Protein AF-A0A7Z9IB36-F1 (afdb_monomer_lite)

Radius of gyration: 15.54 Å; chains: 1; bounding box: 37×27×52 Å

Sequence (77 aa):
MSATLPRIGITMYGCNEEGSYSIPREYIDSVQRAGGIPLILPPVDNVQAALEQIDAVLLIGGGDLCPACYGGSAHET

Structure (mmCIF, N/CA/C/O backbone):
data_AF-A0A7Z9IB36-F1
#
_entry.id   AF-A0A7Z9IB36-F1
#
loop_
_atom_site.group_PDB
_atom_site.id
_atom_site.type_symbol
_atom_site.label_atom_id
_atom_site.label_alt_id
_atom_site.label_comp_id
_atom_site.label_asym_id
_atom_site.label_entity_id
_atom_site.label_seq_id
_atom_site.pdbx_PDB_ins_code
_atom_site.Cartn_x
_atom_site.Cartn_y
_atom_site.Cartn_z
_atom_site.occupancy
_atom_site.B_iso_or_equiv
_atom_site.auth_seq_id
_atom_site.auth_comp_id
_atom_site.auth_asym_id
_atom_site.auth_atom_id
_atom_site.pdbx_PDB_model_num
ATOM 1 N N . MET A 1 1 ? -20.831 -0.113 22.408 1.00 49.03 1 MET A N 1
ATOM 2 C CA . MET A 1 1 ? -19.592 -0.613 21.777 1.00 49.03 1 MET A CA 1
ATOM 3 C C . MET A 1 1 ? -19.019 0.545 20.984 1.00 49.03 1 MET A C 1
ATOM 5 O O . MET A 1 1 ? -19.749 1.088 20.168 1.00 49.03 1 MET A O 1
ATOM 9 N N . SER A 1 2 ? -17.801 1.000 21.286 1.00 54.34 2 SER A N 1
ATOM 10 C CA . SER A 1 2 ? -17.132 1.966 20.407 1.00 54.34 2 SER A CA 1
ATOM 11 C C . SER A 1 2 ? -16.802 1.226 19.114 1.00 54.34 2 SER A C 1
ATOM 13 O O . SER A 1 2 ? -16.176 0.170 19.187 1.00 54.34 2 SER A O 1
ATOM 15 N N . ALA A 1 3 ? -17.291 1.694 17.968 1.00 70.56 3 ALA A N 1
ATOM 16 C CA . ALA A 1 3 ? -16.947 1.078 16.694 1.00 70.56 3 ALA A CA 1
ATOM 17 C C . ALA A 1 3 ? -15.469 1.375 16.413 1.00 70.56 3 ALA A C 1
ATOM 19 O O . ALA A 1 3 ? -15.081 2.534 16.279 1.00 70.56 3 ALA A O 1
ATOM 20 N N . THR A 1 4 ? -14.635 0.340 16.389 1.00 87.38 4 THR A N 1
ATOM 21 C CA . THR A 1 4 ? -13.239 0.456 15.972 1.00 87.38 4 THR A CA 1
ATOM 22 C C . THR A 1 4 ? -13.205 0.846 14.498 1.00 87.38 4 THR A C 1
ATOM 24 O O . THR A 1 4 ? -13.819 0.176 13.668 1.00 87.38 4 THR A O 1
ATOM 27 N N . LEU A 1 5 ? -12.513 1.940 14.172 1.00 94.62 5 LEU A N 1
ATOM 28 C CA . LEU A 1 5 ? -12.298 2.335 12.779 1.00 94.62 5 LEU A CA 1
ATOM 29 C C . LEU A 1 5 ? -11.394 1.289 12.100 1.00 94.62 5 LEU A C 1
ATOM 31 O O . LEU A 1 5 ? -10.403 0.882 12.714 1.00 94.62 5 LEU A O 1
ATOM 35 N N . PRO A 1 6 ? -11.698 0.854 10.864 1.00 97.31 6 PRO A N 1
ATOM 36 C CA . PRO A 1 6 ? -10.909 -0.166 10.183 1.00 97.31 6 PRO A CA 1
ATOM 37 C C . PRO A 1 6 ? -9.517 0.368 9.825 1.00 97.31 6 PRO A C 1
ATOM 39 O O . PRO A 1 6 ? -9.378 1.466 9.280 1.00 97.31 6 PRO A O 1
ATOM 42 N N . ARG A 1 7 ? -8.481 -0.419 10.114 1.00 98.19 7 ARG A N 1
ATOM 43 C CA . ARG A 1 7 ? -7.081 -0.153 9.769 1.00 98.19 7 ARG A CA 1
ATOM 44 C C . ARG A 1 7 ? -6.821 -0.632 8.350 1.00 98.19 7 ARG A C 1
ATOM 46 O O . ARG A 1 7 ? -6.851 -1.832 8.077 1.00 98.19 7 ARG A O 1
ATOM 53 N N . ILE A 1 8 ? -6.564 0.305 7.451 1.00 98.56 8 ILE A N 1
ATOM 54 C CA . ILE A 1 8 ? -6.366 0.029 6.032 1.00 98.56 8 ILE A CA 1
ATOM 55 C C . ILE A 1 8 ? -4.880 0.148 5.722 1.00 98.56 8 ILE A C 1
ATOM 57 O O . ILE A 1 8 ? -4.317 1.242 5.778 1.00 98.56 8 ILE A O 1
ATOM 61 N N . GLY A 1 9 ? -4.249 -0.976 5.402 1.00 98.19 9 GLY A N 1
ATOM 62 C CA . GLY A 1 9 ? -2.867 -1.010 4.950 1.00 98.19 9 GLY A CA 1
ATOM 63 C C . GLY A 1 9 ? -2.745 -0.532 3.506 1.00 98.19 9 GLY A C 1
ATOM 64 O O . GLY A 1 9 ? -3.401 -1.081 2.629 1.00 98.19 9 GLY A O 1
ATOM 65 N N . ILE A 1 10 ? -1.917 0.473 3.246 1.00 98.25 10 ILE A N 1
ATOM 66 C CA . ILE A 1 10 ? -1.719 1.078 1.926 1.00 98.25 10 ILE A CA 1
ATOM 67 C C . ILE A 1 10 ? -0.330 0.692 1.424 1.00 98.25 10 ILE A C 1
ATOM 69 O O . ILE A 1 10 ? 0.667 0.995 2.084 1.00 98.25 10 ILE A O 1
ATOM 73 N N . THR A 1 11 ? -0.261 0.023 0.272 1.00 96.62 11 THR A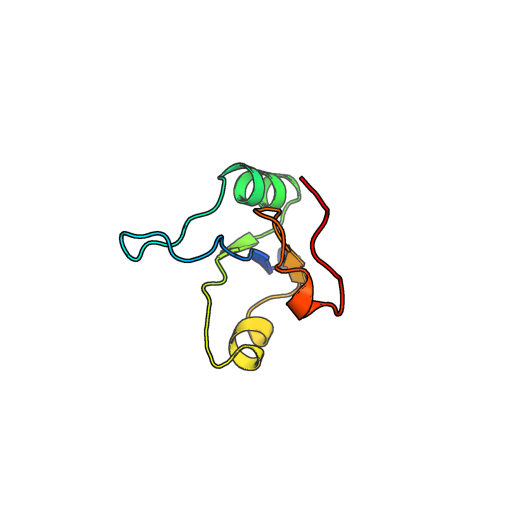 N 1
ATOM 74 C CA . THR A 1 11 ? 1.018 -0.333 -0.360 1.00 96.62 11 THR A CA 1
ATOM 75 C C . THR A 1 11 ? 1.776 0.910 -0.824 1.00 96.62 11 THR A C 1
ATOM 77 O O . THR A 1 11 ? 1.195 1.980 -0.995 1.00 96.62 11 THR A O 1
ATOM 80 N N . MET A 1 12 ? 3.083 0.775 -1.040 1.00 95.94 12 MET A N 1
ATOM 81 C CA . MET A 1 12 ? 3.936 1.868 -1.514 1.00 95.94 12 MET A CA 1
ATOM 82 C C . MET A 1 12 ? 4.357 1.673 -2.969 1.00 95.94 12 MET A C 1
ATOM 84 O O . MET A 1 12 ? 4.334 0.555 -3.485 1.00 95.94 12 MET A O 1
ATOM 88 N N . TYR A 1 13 ? 4.781 2.756 -3.621 1.00 94.19 13 TYR A N 1
ATOM 89 C CA . TYR A 1 13 ? 5.549 2.640 -4.857 1.00 94.19 13 TYR A CA 1
ATOM 90 C C . TYR A 1 13 ? 6.898 1.967 -4.596 1.00 94.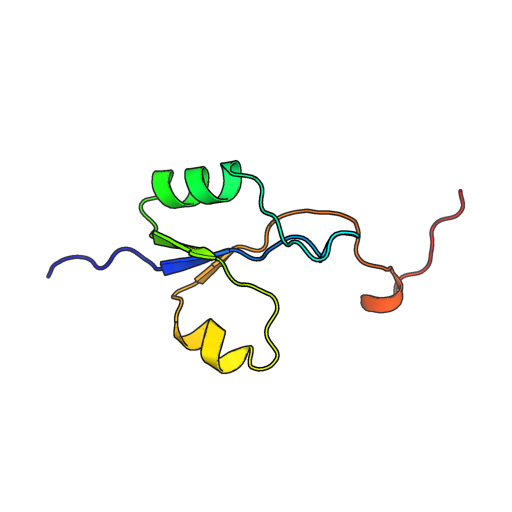19 13 TYR A C 1
ATOM 92 O O . TYR A 1 13 ? 7.383 1.946 -3.463 1.00 94.19 13 TYR A O 1
ATOM 100 N N . GLY A 1 14 ? 7.502 1.427 -5.658 1.00 90.19 14 GLY A N 1
ATOM 101 C CA . GLY A 1 14 ? 8.841 0.848 -5.601 1.00 90.19 14 GLY A CA 1
ATOM 102 C C . GLY A 1 14 ? 9.891 1.847 -5.107 1.00 90.19 14 GLY A C 1
ATOM 103 O O . GLY A 1 14 ? 9.707 3.063 -5.196 1.00 90.19 14 GLY A O 1
ATOM 104 N N . CYS A 1 15 ? 10.990 1.310 -4.579 1.00 92.25 15 CYS A N 1
ATOM 105 C CA . CYS A 1 15 ? 12.132 2.101 -4.135 1.00 92.25 15 CYS A CA 1
ATOM 106 C C . CYS A 1 15 ? 12.685 2.916 -5.313 1.00 92.25 15 CYS A C 1
ATOM 108 O O . CYS A 1 15 ? 12.963 2.347 -6.371 1.00 92.25 15 CYS A O 1
ATOM 110 N N . ASN A 1 16 ? 12.816 4.231 -5.145 1.00 92.44 16 ASN A N 1
ATOM 111 C CA . ASN A 1 16 ? 13.423 5.084 -6.162 1.00 92.44 16 ASN A CA 1
ATOM 112 C C . ASN A 1 16 ? 14.962 4.964 -6.145 1.00 92.44 16 ASN A C 1
ATOM 114 O O . ASN A 1 16 ? 15.548 4.300 -5.289 1.00 92.44 16 ASN A O 1
ATOM 118 N N . GLU A 1 17 ? 15.628 5.638 -7.082 1.00 94.69 17 GLU A N 1
ATOM 119 C CA . GLU A 1 17 ? 17.097 5.631 -7.202 1.00 94.69 17 GLU A CA 1
ATOM 120 C C . GLU A 1 17 ? 17.815 6.168 -5.949 1.00 94.69 17 GLU A C 1
ATOM 122 O O . GLU A 1 17 ? 18.960 5.809 -5.684 1.00 94.69 17 GLU A O 1
ATOM 127 N N . GLU A 1 18 ? 17.130 6.985 -5.147 1.00 95.75 18 GLU A N 1
ATOM 128 C CA . GLU A 1 18 ? 17.637 7.566 -3.900 1.00 95.75 18 GLU A CA 1
ATOM 129 C C . GLU A 1 18 ? 17.386 6.674 -2.672 1.00 95.75 18 GLU A C 1
ATOM 131 O O . GLU A 1 18 ? 17.678 7.070 -1.543 1.00 95.75 18 GLU A O 1
ATOM 136 N N . GLY A 1 19 ? 16.826 5.474 -2.850 1.00 93.88 19 GLY A N 1
ATOM 137 C CA . GLY A 1 19 ? 16.545 4.563 -1.741 1.00 93.88 19 GLY A CA 1
ATOM 138 C C . GLY A 1 19 ? 15.265 4.891 -0.963 1.00 93.88 19 GLY A C 1
ATOM 139 O O . GLY A 1 19 ? 15.079 4.398 0.150 1.00 93.88 19 GLY A O 1
ATOM 140 N N . SER A 1 20 ? 14.395 5.743 -1.509 1.00 94.25 20 SER A N 1
ATOM 141 C CA . SER A 1 20 ? 13.177 6.218 -0.853 1.00 94.25 20 SER A CA 1
ATOM 142 C C . SER A 1 20 ? 11.920 5.557 -1.409 1.00 94.25 20 SER A C 1
ATOM 144 O O . SER A 1 20 ? 11.780 5.328 -2.611 1.00 94.25 20 SER A O 1
ATOM 146 N N . TYR A 1 21 ? 10.959 5.323 -0.519 1.00 94.94 21 TYR A N 1
ATOM 147 C CA . TYR A 1 21 ? 9.607 4.897 -0.865 1.00 94.94 21 TYR A CA 1
ATOM 148 C C . TYR A 1 21 ? 8.651 6.083 -0.786 1.00 94.94 21 TYR A C 1
ATOM 150 O O . TYR A 1 21 ? 8.789 6.953 0.075 1.00 94.94 21 TYR A O 1
ATOM 158 N N . SER A 1 22 ? 7.651 6.106 -1.661 1.00 95.25 22 SER A N 1
ATOM 159 C CA . SER A 1 22 ? 6.655 7.177 -1.694 1.00 95.25 22 SER A CA 1
ATOM 160 C C . SER A 1 22 ? 5.259 6.637 -1.959 1.00 95.25 22 SER A C 1
ATOM 162 O O . SER A 1 22 ? 5.090 5.537 -2.492 1.00 95.25 22 SER A O 1
ATOM 164 N N . ILE A 1 23 ? 4.261 7.427 -1.565 1.00 95.88 23 ILE A N 1
ATOM 165 C CA . ILE A 1 23 ? 2.853 7.208 -1.893 1.00 95.88 23 ILE A CA 1
ATOM 166 C C . ILE A 1 23 ? 2.219 8.552 -2.267 1.00 95.88 23 ILE A C 1
ATOM 168 O O . ILE A 1 23 ? 2.552 9.566 -1.642 1.00 95.88 23 ILE A O 1
ATOM 172 N N . PRO A 1 24 ? 1.279 8.593 -3.223 1.00 96.69 24 PRO A N 1
ATOM 173 C CA . PRO A 1 24 ? 0.440 9.766 -3.420 1.00 96.69 24 PRO A CA 1
ATOM 174 C C . PRO A 1 24 ? -0.464 9.996 -2.211 1.00 96.69 24 PRO A C 1
ATOM 176 O O . PRO A 1 24 ? -1.073 9.065 -1.671 1.00 96.69 24 PRO A O 1
ATOM 179 N N . ARG A 1 25 ? -0.569 11.256 -1.793 1.00 97.56 25 ARG A N 1
ATOM 180 C CA . ARG A 1 25 ? -1.351 11.672 -0.623 1.00 97.56 25 ARG A CA 1
ATOM 181 C C . ARG A 1 25 ? -2.833 11.329 -0.764 1.00 97.56 25 ARG A C 1
ATOM 183 O O . ARG A 1 25 ? -3.501 11.046 0.225 1.00 97.56 25 ARG A O 1
ATOM 190 N N . GLU A 1 26 ? -3.331 11.300 -1.992 1.00 97.94 26 GLU A N 1
ATOM 191 C CA . GLU A 1 26 ? -4.726 11.064 -2.344 1.00 97.94 26 GLU A CA 1
ATOM 192 C C . GLU A 1 26 ? -5.232 9.703 -1.848 1.00 97.94 26 GLU A C 1
ATOM 194 O O . GLU A 1 26 ? -6.413 9.575 -1.518 1.00 97.94 26 GLU A O 1
ATOM 199 N N . TYR A 1 27 ? -4.356 8.697 -1.740 1.00 98.06 27 TYR A N 1
ATOM 200 C CA . TYR A 1 27 ? -4.713 7.401 -1.159 1.00 98.06 27 TYR A CA 1
ATOM 201 C C . TYR A 1 27 ? -4.946 7.497 0.354 1.00 98.06 27 TYR A C 1
ATOM 203 O O . TYR A 1 27 ? -5.918 6.931 0.856 1.00 98.06 27 TYR A O 1
ATOM 211 N N . ILE A 1 28 ? -4.119 8.268 1.071 1.00 98.25 28 ILE A N 1
ATOM 212 C CA . ILE A 1 28 ? -4.299 8.544 2.507 1.00 98.25 28 ILE A CA 1
ATOM 213 C C . ILE A 1 28 ? -5.612 9.302 2.720 1.00 98.25 28 ILE A C 1
ATOM 215 O O . ILE A 1 28 ? -6.460 8.874 3.506 1.00 98.25 28 ILE A O 1
ATOM 219 N N . ASP A 1 29 ? -5.794 10.395 1.975 1.00 98.44 29 ASP A N 1
ATOM 220 C CA . ASP A 1 29 ? -6.958 11.276 2.087 1.00 98.44 29 ASP A CA 1
ATOM 221 C C . ASP A 1 29 ? -8.258 10.506 1.780 1.00 98.44 29 ASP A C 1
ATOM 223 O O . ASP A 1 29 ? -9.283 10.696 2.439 1.00 98.44 29 ASP A O 1
ATOM 227 N N . SER A 1 30 ? -8.221 9.583 0.811 1.00 98.06 30 SER A N 1
ATOM 228 C CA . SER A 1 30 ? -9.373 8.747 0.456 1.00 98.06 30 SER A CA 1
ATOM 229 C C . SER A 1 30 ? -9.763 7.774 1.568 1.00 98.06 30 SER A C 1
ATOM 231 O O . SER A 1 30 ? -10.953 7.649 1.860 1.00 98.06 30 SER A O 1
ATOM 233 N N . VAL A 1 31 ? -8.789 7.130 2.221 1.00 98.25 31 VAL A N 1
ATOM 234 C CA . VAL A 1 31 ? -9.047 6.241 3.366 1.00 98.25 31 VAL A CA 1
ATOM 235 C C . VAL A 1 31 ? -9.634 7.022 4.540 1.00 98.25 31 VAL A C 1
ATOM 237 O O . VAL A 1 31 ? -10.642 6.606 5.112 1.00 98.25 31 VAL A O 1
ATOM 240 N N . GLN A 1 32 ? -9.062 8.183 4.864 1.00 98.00 32 GLN A N 1
ATOM 241 C CA . GLN A 1 32 ? -9.557 9.028 5.954 1.00 98.00 32 GLN A CA 1
ATOM 242 C C . GLN A 1 32 ? -10.983 9.521 5.693 1.00 98.00 32 GLN A C 1
ATOM 244 O O . GLN A 1 32 ? -11.833 9.453 6.580 1.00 98.00 32 GLN A O 1
ATOM 249 N N . ARG A 1 33 ? -11.279 9.964 4.464 1.00 98.19 33 ARG A N 1
ATOM 250 C CA . ARG A 1 33 ? -12.626 10.399 4.064 1.00 98.19 33 ARG A CA 1
ATOM 251 C C . ARG A 1 33 ? -13.662 9.276 4.167 1.00 98.19 33 ARG A C 1
ATOM 253 O O . ARG A 1 33 ? -14.827 9.560 4.428 1.00 98.19 33 ARG A O 1
ATOM 260 N N . ALA A 1 34 ? -13.248 8.022 3.989 1.00 97.44 34 ALA A N 1
ATOM 261 C CA . ALA A 1 34 ? -14.095 6.844 4.174 1.00 97.44 34 ALA A CA 1
ATOM 262 C C . ALA A 1 34 ? -14.253 6.418 5.650 1.00 97.44 34 ALA A C 1
ATOM 264 O O . ALA A 1 34 ? -14.974 5.463 5.931 1.00 97.44 34 ALA A O 1
ATOM 265 N N . GLY A 1 35 ? -13.598 7.103 6.596 1.00 97.00 35 GLY A N 1
ATOM 266 C CA . GLY A 1 35 ? -13.622 6.758 8.019 1.00 97.00 35 GLY A CA 1
ATOM 267 C C . GLY A 1 35 ? -12.669 5.623 8.407 1.00 97.00 35 GLY A C 1
ATOM 268 O O . GLY A 1 35 ? -12.838 5.028 9.467 1.00 97.00 35 GLY A O 1
ATOM 269 N N . GLY A 1 36 ? -11.682 5.295 7.569 1.00 97.75 36 GLY A N 1
ATOM 270 C CA . GLY A 1 36 ? -10.628 4.334 7.899 1.00 97.75 36 GLY A CA 1
ATOM 271 C C . GLY A 1 36 ? -9.394 4.990 8.522 1.00 97.75 36 GLY A C 1
ATOM 272 O O . GLY A 1 36 ? -9.158 6.190 8.373 1.00 97.75 36 GLY A O 1
ATOM 273 N N . ILE A 1 37 ? -8.569 4.182 9.189 1.00 98.19 37 ILE A N 1
ATOM 274 C CA . ILE A 1 37 ? -7.235 4.566 9.663 1.00 98.19 37 ILE A CA 1
ATOM 275 C C . ILE A 1 37 ? -6.211 4.109 8.613 1.00 98.19 37 ILE A C 1
ATOM 277 O O . ILE A 1 37 ? -6.029 2.901 8.456 1.00 98.19 37 ILE A O 1
ATOM 281 N N . PRO A 1 38 ? -5.535 5.022 7.892 1.00 98.19 38 PRO A N 1
ATOM 282 C CA . PRO A 1 38 ? -4.504 4.644 6.932 1.00 98.19 38 PRO A CA 1
ATOM 283 C C . PRO A 1 38 ? -3.225 4.206 7.655 1.00 98.19 38 PRO A C 1
ATOM 285 O O . PRO A 1 38 ? -2.694 4.945 8.485 1.00 98.19 38 PRO A O 1
ATOM 288 N N . LEU A 1 39 ? -2.707 3.028 7.310 1.00 97.69 39 LEU A N 1
ATOM 289 C CA . LEU A 1 39 ? -1.409 2.521 7.755 1.00 97.69 39 LEU A CA 1
ATOM 290 C C . LEU A 1 39 ? -0.529 2.263 6.536 1.00 97.69 39 LEU A C 1
ATOM 292 O O . LEU A 1 39 ? -0.949 1.597 5.596 1.00 97.69 39 LEU A O 1
ATOM 296 N N . ILE A 1 40 ? 0.692 2.790 6.533 1.00 96.44 40 ILE A N 1
ATOM 297 C CA . ILE A 1 40 ? 1.602 2.611 5.399 1.00 96.44 40 ILE A CA 1
ATOM 298 C C . ILE A 1 40 ? 2.286 1.254 5.518 1.00 96.44 40 ILE A C 1
ATOM 300 O O . ILE A 1 40 ? 2.854 0.940 6.564 1.00 96.44 40 ILE A O 1
ATOM 304 N N . LEU A 1 41 ? 2.225 0.462 4.449 1.00 95.56 41 LEU A N 1
ATOM 305 C CA . LEU A 1 41 ? 2.845 -0.854 4.364 1.00 95.56 41 LEU A CA 1
ATOM 306 C C . LEU A 1 41 ? 4.114 -0.783 3.506 1.00 95.56 41 LEU A C 1
ATOM 308 O O . LEU A 1 41 ? 4.015 -0.848 2.276 1.00 95.56 41 LEU A O 1
ATOM 312 N N . PRO A 1 42 ? 5.304 -0.651 4.118 1.00 91.44 42 PRO A N 1
ATOM 313 C CA . PRO A 1 42 ? 6.551 -0.763 3.377 1.00 91.44 42 PRO A CA 1
ATOM 314 C C . PRO A 1 42 ? 6.754 -2.196 2.858 1.00 91.44 42 PRO A C 1
ATOM 316 O O . PRO A 1 42 ? 6.193 -3.141 3.422 1.00 91.44 42 PRO A O 1
ATOM 319 N N . PRO A 1 43 ? 7.585 -2.391 1.819 1.00 90.00 43 PRO A N 1
ATOM 320 C CA . PRO A 1 43 ? 8.046 -3.721 1.439 1.00 90.00 43 PRO A CA 1
ATOM 321 C C . PRO A 1 43 ? 8.788 -4.369 2.613 1.00 90.00 43 PRO A C 1
ATOM 323 O O . PRO A 1 43 ? 9.754 -3.808 3.130 1.00 90.00 43 PRO A O 1
ATOM 326 N N . VAL A 1 44 ? 8.318 -5.534 3.052 1.00 91.31 44 VAL A N 1
ATOM 327 C CA . VAL A 1 44 ? 8.886 -6.293 4.173 1.00 91.31 44 VAL A CA 1
ATOM 328 C C . VAL A 1 44 ? 8.942 -7.774 3.826 1.00 91.31 44 VAL A C 1
ATOM 330 O O . VAL A 1 44 ? 8.068 -8.279 3.123 1.00 91.31 44 VAL A O 1
ATOM 333 N N . ASP A 1 45 ? 9.931 -8.482 4.370 1.00 93.88 45 ASP A N 1
ATOM 334 C CA . ASP A 1 45 ? 10.084 -9.922 4.133 1.00 93.88 45 ASP A CA 1
ATOM 335 C C . ASP A 1 45 ? 8.951 -10.734 4.781 1.00 93.88 45 ASP A C 1
ATOM 337 O O . ASP A 1 45 ? 8.421 -11.677 4.194 1.00 93.88 45 ASP A O 1
ATOM 341 N N . ASN A 1 46 ? 8.542 -10.359 5.999 1.00 95.56 46 ASN A N 1
ATOM 342 C CA . ASN A 1 46 ? 7.484 -11.055 6.729 1.00 95.56 46 ASN A CA 1
ATOM 343 C C . ASN A 1 46 ? 6.108 -10.430 6.460 1.00 95.56 46 ASN A C 1
ATOM 345 O O . ASN A 1 46 ? 5.547 -9.718 7.297 1.00 95.56 46 ASN A O 1
ATOM 349 N N . VAL A 1 47 ? 5.563 -10.722 5.279 1.00 94.00 47 VAL A 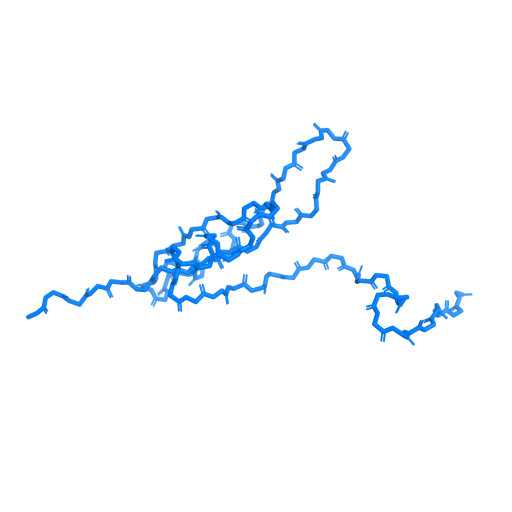N 1
ATOM 350 C CA . VAL A 1 47 ? 4.246 -10.236 4.837 1.00 94.00 47 VAL A CA 1
ATOM 351 C C . VAL A 1 47 ? 3.136 -10.644 5.808 1.00 94.00 47 VAL A C 1
ATOM 353 O O . VAL A 1 47 ? 2.274 -9.831 6.124 1.00 94.00 47 VAL A O 1
ATOM 356 N N . GLN A 1 48 ? 3.173 -11.872 6.331 1.00 95.44 48 GLN A N 1
ATOM 357 C CA . GLN A 1 48 ? 2.139 -12.383 7.232 1.00 95.44 48 GLN A CA 1
ATOM 358 C C . GLN A 1 48 ? 2.017 -11.527 8.502 1.00 95.44 48 GLN A C 1
ATOM 360 O O . GLN A 1 48 ? 0.921 -11.089 8.844 1.00 95.44 48 GLN A O 1
ATOM 365 N N . ALA A 1 49 ? 3.143 -11.218 9.151 1.00 95.62 49 ALA A N 1
ATOM 366 C CA . ALA A 1 49 ? 3.146 -10.384 10.352 1.00 95.62 49 ALA A CA 1
ATOM 367 C C . ALA A 1 49 ? 2.647 -8.954 10.081 1.00 95.62 49 ALA A C 1
ATOM 369 O O . ALA A 1 49 ? 2.001 -8.359 10.942 1.00 95.62 49 ALA A O 1
ATOM 370 N N . ALA A 1 50 ? 2.922 -8.400 8.894 1.00 95.31 50 ALA A N 1
ATOM 371 C CA . ALA A 1 50 ? 2.398 -7.095 8.496 1.00 95.31 50 ALA A CA 1
ATOM 372 C C . ALA A 1 50 ? 0.879 -7.130 8.262 1.00 95.31 50 ALA A C 1
ATOM 374 O O . ALA A 1 50 ? 0.167 -6.230 8.709 1.00 95.31 50 ALA A O 1
ATOM 375 N N . LEU A 1 51 ? 0.372 -8.185 7.615 1.00 95.62 51 LEU A N 1
ATOM 376 C CA . LEU A 1 51 ? -1.060 -8.364 7.363 1.00 95.62 51 LEU A CA 1
ATOM 377 C C . LEU A 1 51 ? -1.869 -8.567 8.653 1.00 95.62 51 LEU A C 1
ATOM 379 O O . LEU A 1 51 ? -3.016 -8.142 8.722 1.00 95.62 51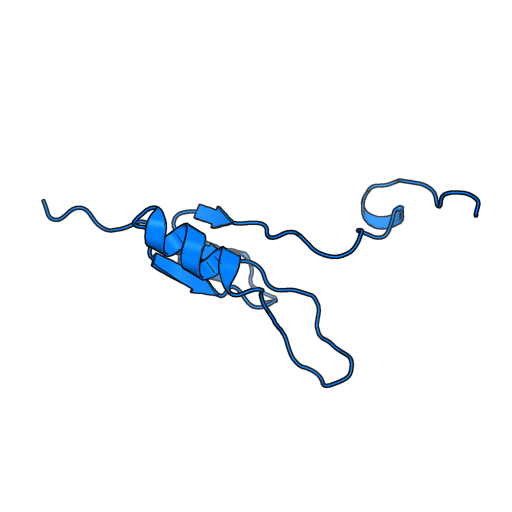 LEU A O 1
ATOM 383 N N . GLU A 1 52 ? -1.278 -9.133 9.706 1.00 96.94 52 GLU A N 1
ATOM 384 C CA . GLU A 1 52 ? -1.926 -9.262 11.023 1.00 96.94 52 GLU A CA 1
ATOM 385 C C . GLU A 1 52 ? -2.203 -7.907 11.710 1.00 96.94 52 GLU A C 1
ATOM 387 O O . GLU A 1 52 ? -3.018 -7.825 12.633 1.00 96.94 52 GLU A O 1
ATOM 392 N N . GLN A 1 53 ? -1.556 -6.823 11.265 1.00 95.81 53 GLN A N 1
ATOM 393 C CA . GLN A 1 53 ? -1.722 -5.479 11.836 1.00 95.81 53 GLN A CA 1
ATOM 394 C C . GLN A 1 53 ? -2.852 -4.663 11.193 1.00 95.81 53 GLN A C 1
ATOM 396 O O . GLN A 1 53 ? -3.146 -3.560 11.665 1.00 95.81 53 GLN A O 1
ATOM 401 N N . ILE A 1 54 ? -3.477 -5.165 10.128 1.00 97.38 54 ILE A N 1
ATOM 402 C CA . ILE A 1 54 ? -4.469 -4.438 9.328 1.00 97.38 54 ILE A CA 1
ATOM 403 C C . ILE A 1 54 ? -5.755 -5.250 9.194 1.00 97.38 54 ILE A C 1
ATOM 405 O O . ILE A 1 54 ? -5.756 -6.469 9.320 1.00 97.38 54 ILE A O 1
ATOM 409 N N . ASP A 1 55 ? -6.858 -4.562 8.918 1.00 97.81 55 ASP A N 1
ATOM 410 C CA . ASP A 1 55 ? -8.164 -5.190 8.699 1.00 97.81 55 ASP A CA 1
ATOM 411 C C . ASP A 1 55 ? -8.448 -5.379 7.198 1.00 97.81 55 ASP A C 1
ATOM 413 O O . ASP A 1 55 ? -9.212 -6.259 6.804 1.00 97.81 55 ASP A O 1
ATOM 417 N N . ALA A 1 56 ? -7.818 -4.560 6.348 1.00 97.31 56 ALA A N 1
ATOM 418 C CA . ALA A 1 56 ? -7.871 -4.668 4.895 1.00 97.31 56 ALA A CA 1
ATOM 419 C C . ALA A 1 56 ? -6.630 -4.045 4.241 1.00 97.31 56 ALA A C 1
ATOM 421 O O . ALA A 1 56 ? -5.935 -3.229 4.851 1.00 97.31 56 ALA A O 1
ATOM 422 N N . VAL A 1 57 ? -6.389 -4.397 2.975 1.00 97.50 57 VAL A N 1
ATOM 423 C CA . VAL A 1 57 ? -5.319 -3.831 2.144 1.00 97.50 57 VAL A CA 1
ATOM 424 C C . VAL A 1 57 ? -5.897 -3.003 0.997 1.00 97.50 57 VAL A C 1
ATOM 426 O O . VAL A 1 57 ? -6.844 -3.416 0.328 1.00 97.50 57 VAL A O 1
ATOM 429 N N . LEU A 1 58 ? -5.305 -1.835 0.763 1.00 97.69 58 LEU A N 1
ATOM 430 C CA . LEU A 1 58 ? -5.503 -1.005 -0.414 1.00 97.69 58 LEU A CA 1
ATOM 431 C C . LEU A 1 58 ? -4.275 -1.135 -1.317 1.00 97.69 58 LEU A C 1
ATOM 433 O O . LEU A 1 58 ? -3.195 -0.635 -0.993 1.00 97.69 58 LEU A O 1
ATOM 437 N N . LEU A 1 59 ? -4.469 -1.793 -2.458 1.00 95.62 59 LEU A N 1
ATOM 438 C CA . LEU A 1 59 ? -3.484 -1.835 -3.533 1.00 95.62 59 LEU A CA 1
ATOM 439 C C . LEU A 1 59 ? -3.580 -0.530 -4.321 1.00 95.62 59 LEU A C 1
ATOM 441 O O . LEU A 1 59 ? -4.584 -0.274 -4.990 1.00 95.62 59 LEU A O 1
ATOM 445 N N . ILE A 1 60 ? -2.560 0.313 -4.192 1.00 95.75 60 ILE A N 1
ATOM 446 C CA . ILE A 1 60 ? -2.493 1.572 -4.934 1.00 95.75 60 ILE A CA 1
ATOM 447 C C . ILE A 1 60 ? -2.084 1.318 -6.389 1.00 95.75 60 ILE A C 1
ATOM 449 O O . ILE A 1 60 ? -1.517 0.275 -6.710 1.00 95.75 60 ILE A O 1
ATOM 453 N N . GLY A 1 61 ? -2.384 2.271 -7.274 1.00 92.94 61 GLY A N 1
ATOM 454 C CA . GLY A 1 61 ? -1.897 2.249 -8.655 1.00 92.94 61 GLY A CA 1
ATOM 455 C C . GLY A 1 61 ? -0.370 2.365 -8.741 1.00 92.94 61 GLY A C 1
ATOM 456 O O . GLY A 1 61 ? 0.338 2.232 -7.749 1.00 92.94 61 GLY A O 1
ATOM 457 N N . GLY A 1 62 ? 0.158 2.645 -9.928 1.00 90.62 62 GLY A N 1
ATOM 458 C CA . GLY A 1 62 ? 1.598 2.774 -10.134 1.00 90.62 62 GLY A CA 1
ATOM 459 C C . GLY A 1 62 ? 1.989 2.479 -11.574 1.00 90.62 62 GLY A C 1
ATOM 460 O O . GLY A 1 62 ? 1.152 2.556 -12.471 1.00 90.62 62 GLY A O 1
ATOM 461 N N . GLY A 1 63 ? 3.267 2.163 -11.777 1.00 87.25 63 GLY A N 1
ATOM 462 C CA . GLY A 1 63 ? 3.762 1.683 -13.064 1.00 87.25 63 GLY A CA 1
ATOM 463 C C . GLY A 1 63 ? 3.291 0.264 -13.376 1.00 87.25 63 GLY A C 1
ATOM 464 O O . GLY A 1 63 ? 2.802 -0.457 -12.503 1.00 87.25 63 GLY A O 1
ATOM 465 N N . ASP A 1 64 ? 3.475 -0.134 -14.629 1.00 88.75 64 ASP A N 1
ATOM 466 C CA . ASP A 1 64 ? 3.112 -1.469 -15.083 1.00 88.75 64 ASP A CA 1
ATOM 467 C C . ASP A 1 64 ? 3.969 -2.549 -14.417 1.00 88.75 64 ASP A C 1
ATOM 469 O O . ASP A 1 64 ? 5.174 -2.396 -14.196 1.00 88.75 64 ASP A O 1
ATOM 473 N N . LEU A 1 65 ? 3.338 -3.690 -14.143 1.00 88.12 65 LEU A N 1
ATOM 474 C CA . LEU A 1 65 ? 4.065 -4.901 -13.793 1.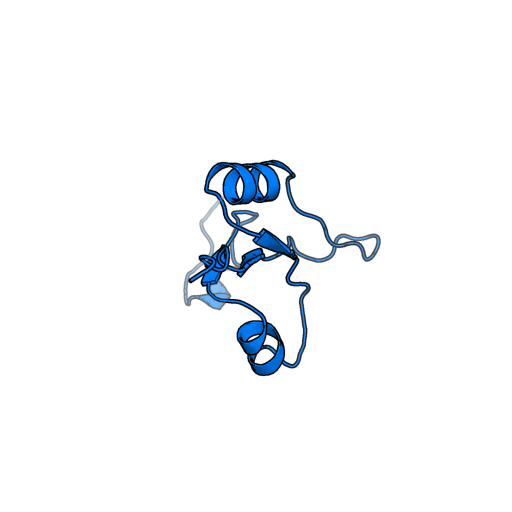00 88.12 65 LEU A CA 1
ATOM 475 C C . LEU A 1 65 ? 4.770 -5.438 -15.038 1.00 88.12 65 LEU A C 1
ATOM 477 O O . LEU A 1 65 ? 4.182 -5.498 -16.120 1.00 88.12 65 LEU A O 1
ATOM 481 N N . CYS A 1 66 ? 6.011 -5.896 -14.868 1.00 89.94 66 CYS A N 1
ATOM 482 C CA . CYS A 1 66 ? 6.716 -6.612 -15.924 1.00 89.94 66 CYS A CA 1
ATOM 483 C C . CYS A 1 66 ? 5.844 -7.786 -16.414 1.00 89.94 66 CYS A C 1
ATOM 485 O O . CYS A 1 66 ? 5.435 -8.602 -15.581 1.00 89.94 66 CYS A O 1
ATOM 487 N N . PRO A 1 67 ? 5.574 -7.922 -17.730 1.00 93.62 67 PRO A N 1
ATOM 488 C CA . PRO A 1 67 ? 4.724 -8.989 -18.256 1.00 93.62 67 PRO A CA 1
ATOM 489 C C . PRO A 1 67 ? 5.131 -10.393 -17.808 1.00 93.62 67 PRO A C 1
ATOM 491 O O . PRO A 1 67 ? 4.278 -11.220 -17.487 1.00 93.62 67 PRO A O 1
ATOM 494 N N . ALA A 1 68 ? 6.437 -10.634 -17.664 1.00 93.88 68 ALA A N 1
ATOM 495 C CA . ALA A 1 68 ? 6.970 -11.900 -17.172 1.00 93.88 68 ALA A CA 1
ATOM 496 C C . ALA A 1 68 ? 6.450 -12.284 -15.771 1.00 93.88 68 ALA A C 1
ATOM 498 O O . ALA A 1 68 ? 6.343 -13.470 -15.470 1.00 93.88 68 ALA A O 1
ATOM 499 N N . CYS A 1 69 ? 6.076 -11.313 -14.929 1.00 91.12 69 CYS A N 1
ATOM 500 C CA . CYS A 1 69 ? 5.538 -11.557 -13.588 1.00 91.12 69 CYS A CA 1
ATOM 501 C C . CYS A 1 69 ? 4.136 -12.184 -13.596 1.00 91.12 69 CYS A C 1
ATOM 503 O O . CYS A 1 69 ? 3.728 -12.751 -12.586 1.00 91.12 69 CYS A O 1
ATOM 505 N N . TYR A 1 70 ? 3.402 -12.095 -14.708 1.00 91.88 70 TYR A N 1
ATOM 506 C CA . TYR A 1 70 ? 2.065 -12.681 -14.861 1.00 91.88 70 TYR A CA 1
ATOM 507 C C . TYR A 1 70 ? 1.941 -13.585 -16.099 1.00 91.88 70 TYR A C 1
ATOM 509 O O . TYR A 1 70 ? 0.835 -13.898 -16.533 1.00 91.88 70 TYR A O 1
ATOM 517 N N . GLY A 1 71 ? 3.070 -14.023 -16.670 1.00 94.38 71 GLY A N 1
ATOM 518 C CA . GLY A 1 71 ? 3.099 -14.879 -17.864 1.00 94.38 71 GLY A CA 1
ATOM 519 C C . GLY A 1 71 ? 2.732 -14.164 -19.171 1.00 94.38 71 GLY A C 1
ATOM 520 O O . GLY A 1 71 ? 2.422 -14.822 -20.162 1.00 94.38 71 GLY A O 1
ATOM 521 N N . GLY A 1 72 ? 2.744 -12.830 -19.180 1.00 93.19 72 GLY A N 1
ATOM 522 C CA . GLY A 1 72 ? 2.535 -12.001 -20.362 1.00 93.19 72 GLY A CA 1
ATOM 523 C C . GLY A 1 72 ? 3.789 -11.851 -21.229 1.00 93.19 72 GLY A C 1
ATOM 524 O O . GLY A 1 72 ? 4.906 -12.163 -20.817 1.00 93.19 72 GLY A O 1
ATOM 525 N N . SER A 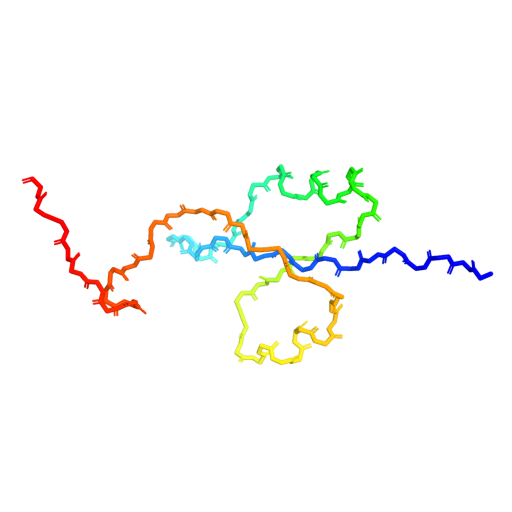1 73 ? 3.594 -11.329 -22.441 1.00 92.88 73 SER A N 1
ATOM 526 C CA . SER A 1 73 ? 4.665 -10.979 -23.386 1.00 92.88 73 SER A CA 1
ATOM 527 C C . SER A 1 73 ? 4.790 -9.463 -23.520 1.00 92.88 73 SER A C 1
ATOM 529 O O . SER A 1 73 ? 3.819 -8.741 -23.302 1.00 92.88 73 SER A O 1
ATOM 531 N N . ALA A 1 74 ? 5.980 -8.978 -23.880 1.00 88.25 74 ALA A N 1
ATOM 532 C CA . ALA A 1 74 ? 6.169 -7.565 -24.194 1.00 88.25 74 ALA A CA 1
ATOM 533 C C . ALA A 1 74 ? 5.343 -7.173 -25.430 1.00 88.25 74 ALA A C 1
ATOM 535 O O . ALA A 1 74 ? 5.212 -7.960 -26.368 1.00 88.25 74 ALA A O 1
ATOM 536 N N . HIS A 1 75 ? 4.796 -5.958 -25.424 1.00 81.94 75 HIS A N 1
ATOM 537 C CA . HIS A 1 75 ? 4.158 -5.388 -26.606 1.00 81.94 75 HIS A CA 1
ATOM 538 C C . HIS A 1 75 ? 5.224 -4.875 -27.580 1.00 81.94 75 HIS A C 1
ATOM 540 O O . HIS A 1 75 ? 6.247 -4.338 -27.151 1.00 81.94 75 HIS A O 1
ATOM 546 N N . GLU A 1 76 ? 4.981 -5.036 -28.881 1.00 79.69 76 GLU A N 1
ATOM 547 C CA . GLU A 1 76 ? 5.781 -4.370 -29.912 1.00 79.69 76 GLU A CA 1
ATOM 548 C C . GLU A 1 76 ? 5.581 -2.850 -29.815 1.00 79.69 76 GLU A C 1
ATOM 550 O O . GLU A 1 76 ? 4.465 -2.374 -29.591 1.00 79.69 76 GLU A O 1
ATOM 555 N N . THR A 1 77 ? 6.681 -2.109 -29.941 1.00 70.75 77 THR A N 1
ATOM 556 C CA . THR A 1 77 ? 6.733 -0.638 -29.927 1.00 70.75 77 THR A CA 1
ATOM 557 C C . THR A 1 77 ? 6.655 -0.051 -31.320 1.00 70.75 77 THR A C 1
ATOM 559 O O . THR A 1 77 ? 7.388 -0.574 -32.191 1.00 70.75 77 THR A O 1
#

pLDDT: mean 92.85, std 8.57, range [49.03, 98.56]

Foldseek 3Di:
DPDDAFEEEEEWDDQDPVRDIDDPCVVVVVCVVVRHHYDYDYDDPCVVVVPVVGPYYDYDDDDDDDLVVVVGDDDDD

Secondary structure (DSSP, 8-state):
---PPPEEEEE-PPP-TTS-----HHHHHHHHHTT-EEEEE---S-HHHHHTT-SEEE----SPPPGGGGT--PPP-